Protein AF-A0A0P0NHP2-F1 (afdb_monomer_lite)

Structure (mmCIF, N/CA/C/O backbone):
data_AF-A0A0P0NHP2-F1
#
_entry.id   AF-A0A0P0NHP2-F1
#
loop_
_atom_site.group_PDB
_atom_site.id
_atom_site.type_symbol
_atom_site.label_atom_id
_atom_site.label_alt_id
_atom_site.label_comp_id
_atom_site.label_asym_id
_atom_site.label_entity_id
_atom_site.label_seq_id
_atom_site.pdbx_PDB_ins_code
_atom_site.Cartn_x
_atom_site.Cartn_y
_atom_site.Cartn_z
_atom_site.occupancy
_atom_site.B_iso_or_equiv
_atom_site.auth_seq_id
_atom_site.auth_comp_id
_atom_site.auth_asym_id
_atom_site.auth_atom_id
_atom_site.pdbx_PDB_model_num
ATOM 1 N N . MET A 1 1 ? 42.232 -16.921 -3.483 1.00 58.31 1 MET A N 1
ATOM 2 C CA . MET A 1 1 ? 42.509 -16.014 -4.620 1.00 58.31 1 MET A CA 1
ATOM 3 C C . MET A 1 1 ? 41.982 -16.527 -5.960 1.00 58.31 1 MET A C 1
ATOM 5 O O . MET A 1 1 ? 41.006 -15.965 -6.431 1.00 58.31 1 MET A O 1
ATOM 9 N N . GLU A 1 2 ? 42.542 -17.572 -6.589 1.00 61.47 2 GLU A N 1
ATOM 10 C CA . GLU A 1 2 ? 42.108 -17.975 -7.951 1.00 61.47 2 GLU A CA 1
ATOM 11 C C . GLU A 1 2 ? 40.656 -18.503 -8.010 1.00 61.47 2 GLU A C 1
ATOM 13 O O . GLU A 1 2 ? 39.921 -18.238 -8.960 1.00 61.47 2 GLU A O 1
ATOM 18 N N . THR A 1 3 ? 40.206 -19.193 -6.959 1.00 80.88 3 THR A N 1
ATOM 19 C CA . THR A 1 3 ? 38.836 -19.722 -6.830 1.00 80.88 3 THR A CA 1
ATOM 20 C C . THR A 1 3 ? 37.802 -18.623 -6.573 1.00 80.88 3 THR A C 1
ATOM 22 O O . THR A 1 3 ? 36.702 -18.666 -7.115 1.00 80.88 3 THR A O 1
ATOM 25 N N . GLU A 1 4 ? 38.166 -17.603 -5.794 1.00 84.81 4 GLU A N 1
ATOM 26 C CA . GLU A 1 4 ? 37.305 -16.448 -5.501 1.00 84.81 4 GLU A CA 1
ATOM 27 C C . GLU A 1 4 ? 37.152 -15.549 -6.727 1.00 84.81 4 GLU A C 1
ATOM 29 O O . GLU A 1 4 ? 36.051 -15.095 -7.019 1.00 84.81 4 GLU A O 1
ATOM 34 N N . ALA A 1 5 ? 38.229 -15.352 -7.496 1.00 89.25 5 ALA A N 1
ATOM 35 C CA . ALA A 1 5 ? 38.176 -14.619 -8.756 1.00 89.25 5 ALA A CA 1
ATOM 36 C C . ALA A 1 5 ? 37.273 -15.319 -9.789 1.00 89.25 5 ALA A C 1
ATOM 38 O O . ALA A 1 5 ? 36.470 -14.658 -10.448 1.00 89.25 5 ALA A O 1
ATOM 39 N N . LYS A 1 6 ? 37.343 -16.657 -9.892 1.00 93.06 6 LYS A N 1
ATOM 40 C CA . LYS A 1 6 ? 36.454 -17.457 -10.756 1.00 93.06 6 LYS A CA 1
ATOM 41 C C . LYS A 1 6 ? 34.994 -17.367 -10.311 1.00 93.06 6 LYS A C 1
ATOM 43 O O . LYS A 1 6 ? 34.118 -17.170 -11.151 1.00 93.06 6 LYS A O 1
ATOM 48 N N . LEU A 1 7 ? 34.735 -17.448 -9.004 1.00 90.88 7 LEU A N 1
ATOM 49 C CA . LEU A 1 7 ? 33.393 -17.269 -8.450 1.00 90.88 7 LEU A CA 1
ATOM 50 C C . LEU A 1 7 ? 32.849 -15.864 -8.743 1.00 90.88 7 LEU A C 1
ATOM 52 O O . LEU A 1 7 ? 31.719 -15.728 -9.200 1.00 90.88 7 LEU A O 1
ATOM 56 N N . PHE A 1 8 ? 33.656 -14.822 -8.544 1.00 90.56 8 PHE A N 1
ATOM 57 C CA . PHE A 1 8 ? 33.261 -13.441 -8.814 1.00 90.56 8 PHE A CA 1
ATOM 58 C C . PHE A 1 8 ? 32.911 -13.215 -10.293 1.00 90.56 8 PHE A C 1
ATOM 60 O O . PHE A 1 8 ? 31.864 -12.647 -10.600 1.00 90.56 8 PHE A O 1
ATOM 67 N N . LEU A 1 9 ? 33.732 -13.726 -11.215 1.00 94.69 9 LEU A N 1
ATOM 68 C CA . LEU A 1 9 ? 33.452 -13.690 -12.655 1.00 94.69 9 LEU A CA 1
ATOM 69 C C . LEU A 1 9 ? 32.156 -14.425 -13.014 1.00 94.69 9 LEU A C 1
ATOM 71 O O . LEU A 1 9 ? 31.357 -13.911 -13.795 1.00 94.69 9 LEU A O 1
ATOM 75 N N . HIS A 1 10 ? 31.919 -15.591 -12.415 1.00 93.12 10 HIS A N 1
ATOM 76 C CA . HIS A 1 10 ? 30.690 -16.347 -12.633 1.00 93.12 10 HIS A CA 1
ATOM 77 C C . HIS A 1 10 ? 29.448 -15.582 -12.146 1.00 93.12 10 HIS A C 1
ATOM 79 O O . HIS A 1 10 ? 28.448 -15.495 -12.857 1.00 93.12 10 HIS A O 1
ATOM 85 N N . LEU A 1 11 ? 29.527 -14.940 -10.976 1.00 94.44 11 LEU A N 1
ATOM 86 C CA . LEU A 1 11 ? 28.446 -14.101 -10.452 1.00 94.44 11 LEU A CA 1
ATOM 87 C C . LEU A 1 11 ? 28.183 -12.871 -11.333 1.00 94.44 11 LEU A C 1
ATOM 89 O O . LEU A 1 11 ? 27.025 -12.504 -11.534 1.00 94.44 11 LEU A O 1
ATOM 93 N N . LEU A 1 12 ? 29.223 -12.257 -11.909 1.00 94.38 12 LEU A N 1
ATOM 94 C CA . LEU A 1 12 ? 29.058 -11.167 -12.877 1.00 94.38 12 LEU A CA 1
ATOM 95 C C . LEU A 1 12 ? 28.348 -11.629 -14.156 1.00 94.38 12 LEU A C 1
ATOM 97 O O . LEU A 1 12 ? 27.501 -10.903 -14.674 1.00 94.38 12 LEU A O 1
ATOM 101 N N . GLN A 1 13 ? 28.646 -12.836 -14.640 1.00 94.94 13 GLN A N 1
ATOM 102 C CA . GLN A 1 13 ? 27.967 -13.420 -15.800 1.00 94.94 13 GLN A CA 1
ATOM 103 C C . GLN A 1 13 ? 26.488 -13.698 -15.511 1.00 94.94 13 GLN A C 1
ATOM 105 O O . GLN A 1 13 ? 25.633 -13.340 -16.321 1.00 94.94 13 GLN A O 1
ATOM 110 N N . ILE A 1 14 ? 26.178 -14.267 -14.340 1.00 96.12 14 ILE A N 1
ATOM 111 C CA . ILE A 1 14 ? 24.793 -14.474 -13.892 1.00 96.12 14 ILE A CA 1
ATOM 112 C C . ILE A 1 14 ? 24.063 -13.133 -13.816 1.00 96.12 14 ILE A C 1
ATOM 114 O O . ILE A 1 14 ? 22.987 -12.986 -14.391 1.00 96.12 14 ILE A O 1
ATOM 118 N N . LYS A 1 15 ? 24.669 -12.127 -13.171 1.00 93.06 15 LYS A N 1
ATOM 119 C CA . LYS A 1 15 ? 24.093 -10.782 -13.066 1.00 93.06 15 LYS A CA 1
ATOM 120 C C . LYS A 1 15 ? 23.798 -10.185 -14.444 1.00 93.06 15 LYS A C 1
ATOM 122 O O . LYS A 1 15 ? 22.713 -9.650 -14.648 1.00 93.06 15 LYS A O 1
ATOM 127 N N . ALA A 1 16 ? 24.732 -10.288 -15.387 1.00 92.00 16 ALA A N 1
ATOM 128 C CA . ALA A 1 16 ? 24.544 -9.781 -16.744 1.00 92.00 16 ALA A CA 1
ATOM 129 C C . ALA A 1 16 ? 23.403 -10.500 -17.485 1.00 92.00 16 ALA A C 1
ATOM 131 O O . ALA A 1 16 ? 22.630 -9.853 -18.186 1.00 92.00 16 ALA A O 1
ATOM 132 N N . SER A 1 17 ? 23.264 -11.817 -17.304 1.00 93.00 17 SER A N 1
ATOM 133 C CA . SER A 1 17 ? 22.152 -12.583 -17.878 1.00 93.00 17 SER A CA 1
ATOM 134 C C . SER A 1 17 ? 20.802 -12.161 -17.298 1.00 93.00 17 SER A C 1
ATOM 136 O O . SER A 1 17 ? 19.869 -11.909 -18.054 1.00 93.00 17 SER A O 1
ATOM 138 N N . LEU A 1 18 ? 20.715 -12.020 -15.972 1.00 92.44 18 LEU A N 1
ATOM 139 C CA . LEU A 1 18 ? 19.492 -11.599 -15.284 1.00 92.44 18 LEU A CA 1
ATOM 140 C C . LEU A 1 18 ? 19.054 -10.193 -15.697 1.00 92.44 18 LEU A C 1
ATOM 142 O O . LEU A 1 18 ? 17.876 -9.975 -15.947 1.00 92.44 18 LEU A O 1
ATOM 146 N N . LEU A 1 19 ? 19.993 -9.252 -15.839 1.00 91.38 19 LEU A N 1
ATOM 147 C CA . LEU A 1 19 ? 19.682 -7.910 -16.346 1.00 91.38 19 LEU A CA 1
ATOM 148 C C . LEU A 1 19 ? 19.070 -7.966 -17.749 1.00 91.38 19 LEU A C 1
ATOM 150 O O . LEU A 1 19 ? 18.081 -7.297 -18.019 1.00 91.38 19 LEU A O 1
ATOM 154 N N . LYS A 1 20 ? 19.599 -8.834 -18.612 1.00 92.69 20 LYS A N 1
ATOM 155 C CA . LYS A 1 20 ? 19.072 -9.037 -19.964 1.00 92.69 20 LYS A CA 1
ATOM 156 C C . LYS A 1 20 ? 17.668 -9.643 -19.975 1.00 92.69 20 LYS A C 1
ATOM 158 O O . LYS A 1 20 ? 16.895 -9.385 -20.893 1.00 92.69 20 LYS A O 1
ATOM 163 N N . GLU A 1 21 ? 17.349 -10.497 -19.006 1.00 91.38 21 GLU A N 1
ATOM 164 C CA . GLU A 1 21 ? 16.000 -11.049 -18.847 1.00 91.38 21 GLU A CA 1
ATOM 165 C C . GLU A 1 21 ? 15.020 -10.012 -18.299 1.00 91.38 21 GLU A C 1
ATOM 167 O O . GLU A 1 21 ? 13.895 -9.947 -18.789 1.00 91.38 21 GLU A O 1
ATOM 172 N N . ILE A 1 22 ? 15.461 -9.162 -17.366 1.00 88.56 22 ILE A N 1
ATOM 173 C CA . ILE A 1 22 ? 14.675 -8.028 -16.859 1.00 88.56 22 ILE A CA 1
ATOM 174 C C . ILE A 1 22 ? 14.331 -7.069 -18.002 1.00 88.56 22 ILE A C 1
ATOM 176 O O . ILE A 1 22 ? 13.161 -6.785 -18.211 1.00 88.56 22 ILE A O 1
ATOM 180 N N . GLU A 1 23 ? 15.309 -6.667 -18.818 1.00 90.25 23 GLU A N 1
ATOM 181 C CA . GLU A 1 23 ? 15.065 -5.777 -19.966 1.00 90.25 23 GLU A CA 1
ATOM 182 C C . GLU A 1 23 ? 14.039 -6.359 -20.955 1.00 90.25 23 GLU A C 1
ATOM 184 O O . GLU A 1 23 ? 13.182 -5.647 -21.478 1.00 90.25 23 GLU A O 1
ATOM 189 N N . LYS A 1 24 ? 14.096 -7.673 -21.214 1.00 92.88 24 LYS A N 1
ATOM 190 C CA . LYS A 1 24 ? 13.108 -8.353 -22.068 1.00 92.88 24 LYS A CA 1
ATOM 191 C C . LYS A 1 24 ? 11.720 -8.369 -21.440 1.00 92.88 24 LYS A C 1
ATOM 193 O O . LYS A 1 24 ? 10.732 -8.255 -22.165 1.00 92.88 24 LYS A O 1
ATOM 198 N N . LEU A 1 25 ? 11.648 -8.563 -20.127 1.00 84.44 25 LEU A N 1
ATOM 199 C CA . LEU A 1 25 ? 10.397 -8.548 -19.385 1.00 84.44 25 LEU A CA 1
ATOM 200 C C . LEU A 1 25 ? 9.771 -7.152 -19.406 1.00 84.44 25 LEU A C 1
ATOM 202 O O . LEU A 1 25 ? 8.591 -7.044 -19.723 1.00 84.44 25 LEU A O 1
ATOM 206 N N . ASP A 1 26 ? 10.554 -6.105 -19.151 1.00 85.44 26 ASP A N 1
ATOM 207 C CA . ASP A 1 26 ? 10.089 -4.715 -19.184 1.00 85.44 26 ASP A CA 1
ATOM 208 C C . ASP A 1 26 ? 9.519 -4.363 -20.561 1.00 85.44 26 ASP A C 1
ATOM 210 O O . ASP A 1 26 ? 8.392 -3.879 -20.666 1.00 85.44 26 ASP A O 1
ATOM 214 N N . LEU A 1 27 ? 10.227 -4.727 -21.634 1.00 90.25 27 LEU A N 1
ATOM 215 C CA . LEU A 1 27 ? 9.734 -4.533 -22.996 1.00 90.25 27 LEU A CA 1
ATOM 216 C C . LEU A 1 27 ? 8.426 -5.301 -23.254 1.00 90.25 27 LEU A C 1
ATOM 218 O O . LEU A 1 27 ? 7.506 -4.782 -23.883 1.00 90.25 27 LEU A O 1
ATOM 222 N N . ALA A 1 28 ? 8.319 -6.544 -22.777 1.00 88.06 28 ALA A N 1
ATOM 223 C CA . ALA A 1 28 ? 7.097 -7.332 -22.919 1.00 88.06 28 ALA A CA 1
ATOM 224 C C . ALA A 1 28 ? 5.922 -6.715 -22.142 1.00 88.06 28 ALA A C 1
ATOM 226 O O . ALA A 1 28 ? 4.796 -6.728 -22.638 1.00 88.06 28 ALA A O 1
ATOM 227 N N . ILE A 1 29 ? 6.183 -6.146 -20.962 1.00 81.12 29 ILE A N 1
ATOM 228 C CA . ILE A 1 29 ? 5.195 -5.421 -20.156 1.00 81.12 29 ILE A CA 1
ATOM 229 C C . ILE A 1 29 ? 4.732 -4.163 -20.888 1.00 81.12 29 ILE A C 1
ATOM 231 O O . ILE A 1 29 ? 3.529 -3.947 -20.990 1.00 81.12 29 ILE A O 1
ATOM 235 N N . GLU A 1 30 ? 5.647 -3.365 -21.439 1.00 83.94 30 GLU A N 1
ATOM 236 C CA . GLU A 1 30 ? 5.299 -2.171 -22.220 1.00 83.94 30 GLU A CA 1
ATOM 237 C C . GLU A 1 30 ? 4.446 -2.517 -23.446 1.00 83.94 30 GLU A C 1
ATOM 239 O O . GLU A 1 30 ? 3.440 -1.859 -23.714 1.00 83.94 30 GLU A O 1
ATOM 244 N N . LEU A 1 31 ? 4.801 -3.584 -24.168 1.00 86.19 31 LEU A N 1
ATOM 245 C CA . LEU A 1 31 ? 4.048 -4.049 -25.336 1.00 86.19 31 LEU A CA 1
ATOM 246 C C . LEU A 1 31 ? 2.667 -4.606 -24.970 1.00 86.19 31 LEU A C 1
ATOM 248 O O . LEU A 1 31 ? 1.716 -4.442 -25.735 1.00 86.19 31 LEU A O 1
ATOM 252 N N . ALA A 1 32 ? 2.557 -5.269 -23.819 1.00 83.69 32 ALA A N 1
ATOM 253 C CA . ALA A 1 32 ? 1.3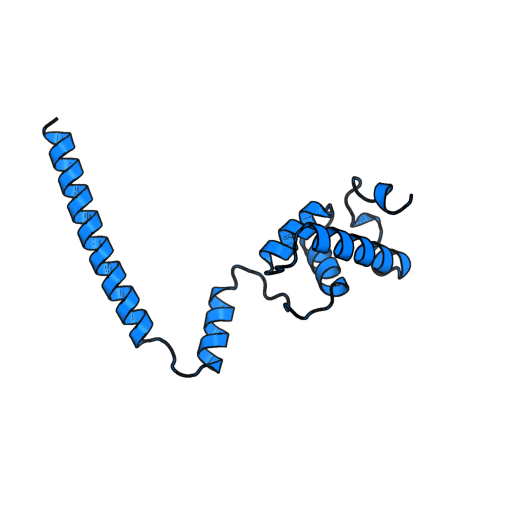03 -5.807 -23.303 1.00 83.69 32 ALA A CA 1
ATOM 254 C C . ALA A 1 32 ? 0.467 -4.763 -22.543 1.00 83.69 32 ALA A C 1
ATOM 256 O O . ALA A 1 32 ? -0.680 -5.048 -22.185 1.00 83.69 32 ALA A O 1
ATOM 257 N N . MET A 1 33 ? 1.017 -3.570 -22.289 1.00 81.19 33 MET A N 1
ATOM 258 C CA . MET A 1 33 ? 0.358 -2.532 -21.508 1.00 81.19 33 MET A CA 1
ATOM 259 C C . MET A 1 33 ? -0.936 -2.090 -22.206 1.00 81.19 33 MET A C 1
ATOM 261 O O . MET A 1 33 ? -0.909 -1.665 -23.368 1.00 81.19 33 MET A O 1
ATOM 265 N N . PRO A 1 34 ? -2.093 -2.165 -21.528 1.00 82.62 34 PRO A N 1
ATOM 266 C CA . PRO A 1 34 ? -3.345 -1.750 -22.137 1.00 82.62 34 PRO A CA 1
ATOM 267 C C . PRO A 1 34 ? -3.336 -0.256 -22.456 1.00 82.62 34 PRO A C 1
ATOM 269 O O . PRO A 1 34 ? -3.044 0.573 -21.600 1.00 82.62 34 PRO A O 1
ATOM 272 N N . LYS A 1 35 ? -3.715 0.090 -23.689 1.00 78.88 35 LYS A N 1
ATOM 273 C CA . LYS A 1 35 ? -3.853 1.490 -24.133 1.00 78.88 35 LYS A CA 1
ATOM 274 C C . LYS A 1 35 ? -5.121 2.165 -23.602 1.00 78.88 35 LYS A C 1
ATOM 276 O O . LYS A 1 35 ? -5.243 3.384 -23.662 1.00 78.88 35 LYS A O 1
ATOM 281 N N . ASP A 1 36 ? -6.071 1.367 -23.121 1.00 81.31 36 ASP A N 1
ATOM 282 C CA . ASP A 1 36 ? -7.279 1.849 -22.464 1.00 81.31 36 ASP A CA 1
ATOM 283 C C . ASP A 1 36 ? -6.927 2.334 -21.053 1.00 81.31 36 ASP A C 1
ATOM 285 O O . ASP A 1 36 ? -6.562 1.547 -20.178 1.00 81.31 36 ASP A O 1
ATOM 289 N N . ILE A 1 37 ? -7.051 3.644 -20.843 1.00 65.44 37 ILE A N 1
ATOM 290 C CA . ILE A 1 37 ? -6.707 4.323 -19.591 1.00 65.44 37 ILE A CA 1
ATOM 291 C C . ILE A 1 37 ? -7.580 3.831 -18.425 1.00 65.44 37 ILE A C 1
ATOM 293 O O . ILE A 1 37 ? -7.104 3.746 -17.296 1.00 65.44 37 ILE A O 1
ATOM 297 N N . THR A 1 38 ? -8.841 3.463 -18.662 1.00 61.72 38 THR A N 1
ATOM 298 C CA . THR A 1 38 ? -9.736 2.939 -17.621 1.00 61.72 38 THR A CA 1
ATOM 299 C C . THR A 1 38 ? -9.317 1.535 -17.190 1.00 61.72 38 THR A C 1
ATOM 301 O O . THR A 1 38 ? -9.289 1.243 -15.992 1.00 61.72 38 THR A O 1
ATOM 304 N N . LEU A 1 39 ? -8.935 0.677 -18.139 1.00 65.88 39 LEU A N 1
ATOM 305 C CA . LEU A 1 39 ? -8.397 -0.653 -17.842 1.00 65.88 39 LEU A CA 1
ATOM 306 C C . LEU A 1 39 ? -7.017 -0.572 -17.176 1.00 65.88 39 LEU A C 1
ATOM 308 O O . LEU A 1 39 ? -6.765 -1.297 -16.215 1.00 65.88 39 LEU A O 1
ATOM 312 N N . LEU A 1 40 ? -6.155 0.336 -17.637 1.00 64.06 40 LEU A N 1
ATOM 313 C CA . LEU A 1 40 ? -4.846 0.589 -17.042 1.00 64.06 40 LEU A CA 1
ATOM 314 C C . LEU A 1 40 ? -4.988 1.053 -15.589 1.00 64.06 40 LEU A C 1
ATOM 316 O O . LEU A 1 40 ? -4.378 0.463 -14.705 1.00 64.06 40 LEU A O 1
ATOM 320 N N . ASN A 1 41 ? -5.866 2.023 -15.321 1.00 55.84 41 ASN A N 1
ATOM 321 C CA . ASN A 1 41 ? -6.154 2.488 -13.962 1.00 55.84 41 ASN A CA 1
ATOM 322 C C . ASN A 1 41 ? -6.697 1.359 -13.079 1.00 55.84 41 ASN A C 1
ATOM 324 O O . ASN A 1 41 ? -6.275 1.216 -11.938 1.00 55.84 41 ASN A O 1
ATOM 328 N N . LYS A 1 42 ? -7.581 0.504 -13.607 1.00 61.81 42 LYS A N 1
ATOM 329 C CA . LYS A 1 42 ? -8.087 -0.666 -12.875 1.00 61.81 42 LYS A CA 1
ATOM 330 C C . LYS A 1 42 ? -6.976 -1.669 -12.537 1.00 61.81 42 LYS A C 1
ATOM 332 O O . LYS A 1 42 ? -6.972 -2.221 -11.442 1.00 61.81 42 LYS A O 1
ATOM 337 N N . LEU A 1 43 ? -6.040 -1.915 -13.453 1.00 61.09 43 LEU A N 1
ATOM 338 C CA . LEU A 1 43 ? -4.922 -2.842 -13.246 1.00 61.09 43 LEU A CA 1
ATOM 339 C C . LEU A 1 43 ? -3.844 -2.271 -12.321 1.00 61.09 43 LEU A C 1
ATOM 341 O O . LEU A 1 43 ? -3.324 -3.008 -11.491 1.00 61.09 43 LEU A O 1
ATOM 345 N N . VAL A 1 44 ? -3.543 -0.975 -12.423 1.00 56.62 44 VAL A N 1
ATOM 346 C CA . VAL A 1 44 ? -2.645 -0.269 -11.498 1.00 56.62 44 VAL A CA 1
ATOM 347 C C . VAL A 1 44 ? -3.227 -0.297 -10.090 1.00 56.62 44 VAL A C 1
ATOM 349 O O . VAL A 1 44 ? -2.520 -0.710 -9.177 1.00 56.62 44 VAL A O 1
ATOM 352 N N . ASN A 1 45 ? -4.524 0.000 -9.940 1.00 50.16 45 ASN A N 1
ATOM 353 C CA . ASN A 1 45 ? -5.233 -0.115 -8.664 1.00 50.16 45 ASN A CA 1
ATOM 354 C C . ASN A 1 45 ? -5.172 -1.551 -8.111 1.00 50.16 45 ASN A C 1
ATOM 356 O O . ASN A 1 45 ? -4.908 -1.746 -6.928 1.00 50.16 45 ASN A O 1
ATOM 360 N N . ASN A 1 46 ? -5.303 -2.564 -8.979 1.00 46.31 46 ASN A N 1
ATOM 361 C CA . ASN A 1 46 ? -5.173 -3.969 -8.591 1.00 46.31 46 ASN A CA 1
ATOM 362 C C . ASN A 1 46 ? -3.733 -4.389 -8.224 1.00 46.31 46 ASN A C 1
ATOM 364 O O . ASN A 1 46 ? -3.558 -5.265 -7.384 1.00 46.31 46 ASN A O 1
ATOM 368 N N . MET A 1 47 ? -2.693 -3.801 -8.824 1.00 45.12 47 MET A N 1
ATOM 369 C CA . MET A 1 47 ? -1.294 -4.042 -8.427 1.00 45.12 47 MET A CA 1
ATOM 370 C C . MET A 1 47 ? -0.938 -3.329 -7.122 1.00 45.12 47 MET A C 1
ATOM 372 O O . MET A 1 47 ? -0.124 -3.831 -6.348 1.00 45.12 47 MET A O 1
ATOM 376 N N . THR A 1 48 ? -1.578 -2.194 -6.835 1.00 43.28 48 THR A N 1
ATOM 377 C CA . THR A 1 48 ? -1.489 -1.541 -5.530 1.00 43.28 48 THR A CA 1
ATOM 378 C C . THR A 1 48 ? -2.263 -2.263 -4.434 1.00 43.28 48 THR A C 1
ATOM 380 O O . THR A 1 48 ? -2.093 -1.861 -3.300 1.00 43.28 48 THR A O 1
ATOM 383 N N . LEU A 1 49 ? -2.994 -3.364 -4.679 1.00 42.78 49 LEU A N 1
ATOM 384 C CA . LEU A 1 49 ? -3.734 -4.136 -3.652 1.00 42.78 49 LEU A CA 1
ATOM 385 C C . LEU A 1 49 ? -2.871 -4.812 -2.556 1.00 42.78 49 LEU A C 1
ATOM 387 O O . LEU A 1 49 ? -3.393 -5.561 -1.732 1.00 42.78 49 LEU A O 1
ATOM 391 N N . GLY A 1 50 ? -1.565 -4.536 -2.479 1.00 43.84 50 GLY A N 1
ATOM 392 C CA . GLY A 1 50 ? -0.816 -4.653 -1.215 1.00 43.84 50 GLY A CA 1
ATOM 393 C C . GLY A 1 50 ? -1.116 -3.518 -0.213 1.00 43.84 50 GLY A C 1
ATOM 394 O O . GLY A 1 50 ? -0.762 -3.607 0.960 1.00 43.84 50 GLY A O 1
ATOM 395 N N . VAL A 1 51 ? -1.781 -2.465 -0.680 1.00 46.97 51 VAL A N 1
ATOM 396 C CA . VAL A 1 51 ? -2.332 -1.305 0.020 1.00 46.97 51 VAL A CA 1
ATOM 397 C C . VAL A 1 51 ? -3.847 -1.491 -0.035 1.00 46.97 51 VAL A C 1
ATOM 399 O O . VAL A 1 51 ? -4.408 -1.591 -1.123 1.00 46.97 51 VAL A O 1
ATOM 402 N N . TYR A 1 52 ? -4.519 -1.646 1.110 1.00 48.56 52 TYR A N 1
ATOM 403 C CA . TYR A 1 52 ? -5.965 -1.894 1.089 1.00 48.56 52 TYR A CA 1
ATOM 404 C C . TYR A 1 52 ? -6.666 -0.715 0.400 1.00 48.56 52 TYR A C 1
ATOM 406 O O . TYR A 1 52 ? -6.402 0.428 0.772 1.00 48.56 52 TYR A O 1
ATOM 414 N N . ASP A 1 53 ? -7.555 -1.016 -0.557 1.00 45.50 53 ASP A N 1
ATOM 415 C CA . ASP A 1 53 ? -8.429 -0.084 -1.291 1.00 45.50 53 ASP A CA 1
ATOM 416 C C . ASP A 1 53 ? -9.406 0.616 -0.335 1.00 45.50 53 ASP A C 1
ATOM 418 O O . ASP A 1 53 ? -10.617 0.385 -0.309 1.00 45.50 53 ASP A O 1
ATOM 422 N N . TYR A 1 54 ? -8.863 1.477 0.509 1.00 50.09 54 TYR A N 1
ATOM 423 C CA . TYR A 1 54 ? -9.633 2.411 1.285 1.00 50.09 54 TYR A CA 1
ATOM 424 C C . TYR A 1 54 ? -9.742 3.699 0.459 1.00 50.09 54 TYR A C 1
ATOM 426 O O . TYR A 1 54 ? -8.714 4.231 0.035 1.00 50.09 54 TYR A O 1
ATOM 434 N N . PRO A 1 55 ? -10.950 4.226 0.186 1.00 52.94 55 PRO A N 1
ATOM 435 C CA . PRO A 1 55 ? -11.087 5.349 -0.729 1.00 52.94 55 PRO A CA 1
ATOM 436 C C . PRO A 1 55 ? -10.274 6.545 -0.222 1.00 52.94 55 PRO A C 1
ATOM 438 O O . PRO A 1 55 ? -10.512 7.042 0.882 1.00 52.94 55 PRO A O 1
ATOM 441 N N . ILE A 1 56 ? -9.355 7.058 -1.047 1.00 53.00 56 ILE A N 1
ATOM 442 C CA . ILE A 1 56 ? -8.577 8.274 -0.740 1.00 53.00 56 ILE A CA 1
ATOM 443 C C . ILE A 1 56 ? -9.523 9.427 -0.350 1.00 53.00 56 ILE A C 1
ATOM 445 O O . ILE A 1 56 ? -9.226 10.205 0.556 1.00 53.00 56 ILE A O 1
ATOM 449 N N . ASN A 1 57 ? -10.717 9.459 -0.951 1.00 54.38 57 ASN A N 1
ATOM 450 C CA . ASN A 1 57 ? -11.751 10.470 -0.727 1.00 54.38 57 ASN A CA 1
ATOM 451 C C . ASN A 1 57 ? -12.752 10.143 0.392 1.00 54.38 57 ASN A C 1
ATOM 453 O O . ASN A 1 57 ? -13.650 10.946 0.638 1.00 54.38 57 ASN A O 1
ATOM 457 N N . ALA A 1 58 ? -12.664 8.977 1.035 1.00 59.94 58 ALA A N 1
ATOM 458 C CA . ALA A 1 58 ? -13.598 8.654 2.108 1.00 59.94 58 ALA A CA 1
ATOM 459 C C . ALA A 1 58 ? -13.366 9.562 3.321 1.00 59.94 58 ALA A C 1
ATOM 461 O O . ALA A 1 58 ? -12.292 10.137 3.514 1.00 59.94 58 ALA A O 1
ATOM 462 N N . ILE A 1 59 ? -14.403 9.743 4.130 1.00 79.75 59 ILE A N 1
ATOM 463 C CA . ILE A 1 59 ? -14.377 10.733 5.207 1.00 79.75 59 ILE A CA 1
ATOM 464 C C . ILE A 1 59 ? -13.448 10.226 6.321 1.00 79.75 59 ILE A C 1
ATOM 466 O O . ILE A 1 59 ? -13.392 9.027 6.593 1.00 79.75 59 ILE A O 1
ATOM 470 N N . MET A 1 60 ? -12.719 11.127 6.996 1.00 84.56 60 MET A N 1
ATOM 471 C CA . MET A 1 60 ? -11.774 10.774 8.073 1.00 84.56 60 MET A CA 1
ATOM 472 C C . MET A 1 60 ? -12.392 9.846 9.138 1.00 84.56 60 MET A C 1
ATOM 474 O O . MET A 1 60 ? -11.736 8.924 9.618 1.00 84.56 60 MET A O 1
ATOM 478 N N . SER A 1 61 ? -13.676 10.040 9.460 1.00 81.38 61 SER A N 1
ATOM 479 C CA . SER A 1 61 ? -14.450 9.183 10.369 1.00 81.38 61 SER A CA 1
ATOM 480 C C . SER A 1 61 ? -14.523 7.733 9.922 1.00 81.38 61 SER A C 1
ATOM 482 O O . SER A 1 61 ? -14.283 6.838 10.725 1.00 81.38 61 SER A O 1
ATOM 484 N N . GLU A 1 62 ? -14.796 7.498 8.644 1.00 80.88 62 GLU A N 1
ATOM 485 C CA . GLU A 1 62 ? -14.842 6.155 8.078 1.00 80.88 62 GLU A CA 1
ATOM 486 C C . GLU A 1 62 ? -13.439 5.527 8.097 1.00 80.88 62 GLU A C 1
ATOM 488 O O . GLU A 1 62 ? -13.310 4.353 8.449 1.00 80.88 62 GLU A O 1
ATOM 493 N N . LYS A 1 63 ? -12.380 6.322 7.843 1.00 83.38 63 LYS A N 1
ATOM 494 C CA . LYS A 1 63 ? -10.988 5.826 7.816 1.00 83.38 63 LYS A CA 1
ATOM 495 C C . LYS A 1 63 ? -10.583 5.314 9.192 1.00 83.38 63 LYS A C 1
ATOM 497 O O . LYS A 1 63 ? -10.049 4.217 9.340 1.00 83.38 63 LYS A O 1
ATOM 502 N N . VAL A 1 64 ? -10.878 6.110 10.218 1.00 84.69 64 VAL A N 1
ATOM 503 C CA . VAL A 1 64 ? -10.592 5.787 11.618 1.00 84.69 64 VAL A CA 1
ATOM 504 C C . VAL A 1 64 ? -11.421 4.589 12.086 1.00 84.69 64 VAL A C 1
ATOM 506 O O . VAL A 1 64 ? -10.870 3.679 12.708 1.00 84.69 64 VAL A O 1
ATOM 509 N N . SER A 1 65 ? -12.717 4.535 11.761 1.00 81.00 65 SER A N 1
ATOM 510 C CA . SER A 1 65 ? -13.573 3.389 12.093 1.00 81.00 65 SER A CA 1
ATOM 511 C C . SER A 1 65 ? -13.102 2.098 11.422 1.00 81.00 65 SER A C 1
ATOM 513 O O . SER A 1 65 ? -13.072 1.053 12.072 1.00 81.00 65 SER A O 1
ATO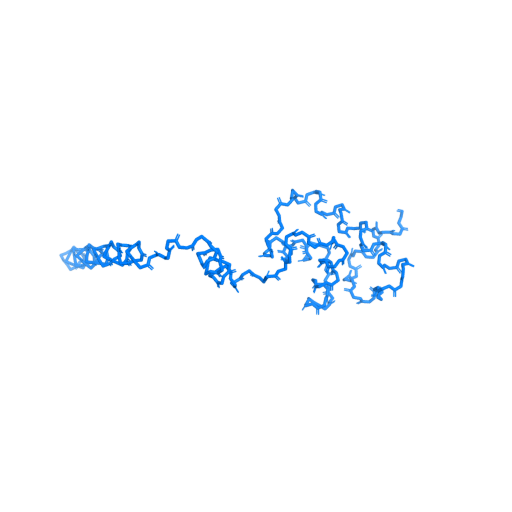M 515 N N . PHE A 1 66 ? -12.688 2.166 10.156 1.00 82.50 66 PHE A N 1
ATOM 516 C CA . PHE A 1 66 ? -12.150 1.032 9.410 1.00 82.50 66 PHE A CA 1
ATOM 517 C C . PHE A 1 66 ? -10.828 0.528 10.004 1.00 82.50 66 PHE A C 1
ATOM 519 O O . PHE A 1 66 ? -10.678 -0.673 10.244 1.00 82.50 66 PHE A O 1
ATOM 526 N N . ALA A 1 67 ? -9.902 1.445 10.311 1.00 84.06 67 ALA A N 1
ATOM 527 C CA . ALA A 1 67 ? -8.623 1.125 10.940 1.00 84.06 67 ALA A CA 1
ATOM 528 C C . ALA A 1 67 ? -8.810 0.451 12.306 1.00 84.06 67 ALA A C 1
ATOM 530 O O . ALA A 1 67 ? -8.196 -0.576 12.584 1.00 84.06 67 ALA A O 1
ATOM 531 N N . LEU A 1 68 ? -9.705 0.975 13.146 1.00 80.88 68 LEU A N 1
ATOM 532 C CA . LEU A 1 68 ? -10.042 0.365 14.435 1.00 80.88 68 LEU A CA 1
ATOM 533 C C . LEU A 1 68 ? -10.757 -0.985 14.281 1.00 80.88 68 LEU A C 1
ATOM 535 O O . LEU A 1 68 ? -10.566 -1.875 15.105 1.00 80.88 68 LEU A O 1
ATOM 539 N N . GLY A 1 69 ? -11.557 -1.162 13.227 1.00 77.94 69 GLY A N 1
ATOM 540 C CA . GLY A 1 69 ? -12.175 -2.446 12.893 1.00 77.94 69 GLY A CA 1
ATOM 541 C C . GLY A 1 69 ? -11.151 -3.548 12.604 1.00 77.94 69 GLY A C 1
ATOM 542 O O . GLY A 1 69 ? -11.352 -4.679 13.037 1.00 77.94 69 GLY A O 1
ATOM 543 N N . HIS A 1 70 ? -10.044 -3.206 11.938 1.00 79.62 70 HIS A N 1
ATOM 544 C CA . HIS A 1 70 ? -8.975 -4.149 11.588 1.00 79.62 70 HIS A CA 1
ATOM 545 C C . HIS A 1 70 ? -7.932 -4.337 12.693 1.00 79.62 70 HIS A C 1
ATOM 547 O O . HIS A 1 70 ? -7.470 -5.452 12.921 1.00 79.62 70 HIS A O 1
ATOM 553 N N . LEU A 1 71 ? -7.549 -3.263 13.387 1.00 76.12 71 LEU A N 1
ATOM 554 C CA . LEU A 1 71 ? -6.518 -3.308 14.429 1.00 76.12 71 LEU A CA 1
ATOM 555 C C . LEU A 1 71 ? -7.063 -3.759 15.794 1.00 76.12 71 LEU A C 1
ATOM 557 O O . LEU A 1 71 ? -6.289 -4.107 16.685 1.00 76.12 71 LEU A O 1
ATOM 561 N N . GLY A 1 72 ? -8.384 -3.734 15.986 1.00 72.62 72 GLY A N 1
ATOM 562 C CA . GLY A 1 72 ? -9.029 -4.051 17.257 1.00 72.62 72 GLY A CA 1
ATOM 563 C C . GLY A 1 72 ? -8.835 -2.936 18.286 1.00 72.62 72 GLY A C 1
ATOM 564 O O . GLY A 1 72 ? -9.624 -1.994 18.326 1.00 72.62 72 GLY A O 1
ATOM 565 N N . SER A 1 73 ? -7.803 -3.054 19.130 1.00 74.62 73 SER A N 1
ATOM 566 C CA . SER A 1 73 ? -7.417 -2.024 20.105 1.00 74.62 73 SER A CA 1
ATOM 567 C C . SER A 1 73 ? -6.081 -1.407 19.706 1.00 74.62 73 SER A C 1
ATOM 569 O O . SER A 1 73 ? -5.050 -2.079 19.712 1.00 74.62 73 SER A O 1
ATOM 571 N N . ALA A 1 74 ? -6.095 -0.127 19.334 1.00 75.00 74 ALA A N 1
ATOM 572 C CA . ALA A 1 74 ? -4.929 0.544 18.767 1.00 75.00 74 ALA A CA 1
ATOM 573 C C . ALA A 1 74 ? -4.701 1.932 19.374 1.00 75.00 74 ALA A C 1
ATOM 575 O O . ALA A 1 74 ? -5.641 2.628 19.760 1.00 75.00 74 ALA A O 1
ATOM 576 N N . THR A 1 75 ? -3.434 2.343 19.442 1.00 83.94 75 THR A N 1
ATOM 577 C CA . THR A 1 75 ? -3.055 3.732 19.727 1.00 83.94 75 THR A CA 1
ATOM 578 C C . THR A 1 75 ? -3.224 4.588 18.471 1.00 83.94 75 THR A C 1
ATOM 580 O O . THR A 1 75 ? -3.258 4.080 17.350 1.00 83.94 75 THR A O 1
ATOM 583 N N . VAL A 1 76 ? -3.271 5.910 18.633 1.00 84.94 76 VAL A N 1
ATOM 584 C CA . VAL A 1 76 ? -3.353 6.848 17.496 1.00 84.94 76 VAL A CA 1
ATOM 585 C C . VAL A 1 76 ? -2.152 6.692 16.573 1.00 84.94 76 VAL A C 1
ATOM 587 O O . VAL A 1 76 ? -2.314 6.732 15.362 1.00 84.94 76 VAL A O 1
ATOM 590 N N . ASP A 1 77 ? -0.960 6.440 17.114 1.00 83.69 77 ASP A N 1
ATOM 591 C CA . ASP A 1 77 ? 0.231 6.245 16.288 1.00 83.69 77 ASP A CA 1
ATOM 592 C C . ASP A 1 77 ? 0.152 4.944 15.463 1.00 83.69 77 ASP A C 1
ATOM 594 O O . ASP A 1 77 ? 0.628 4.913 14.328 1.00 83.69 77 ASP A O 1
ATOM 598 N N . ASN A 1 78 ? -0.509 3.897 15.974 1.00 81.81 78 ASN A N 1
ATOM 599 C CA . ASN A 1 78 ? -0.797 2.686 15.198 1.00 81.81 78 ASN A CA 1
ATOM 600 C C . ASN A 1 78 ? -1.819 2.957 14.087 1.00 81.81 78 ASN A C 1
ATOM 602 O O . ASN A 1 78 ? -1.622 2.508 12.961 1.00 81.81 78 ASN A O 1
ATOM 606 N N . ILE A 1 79 ? -2.866 3.737 14.376 1.00 84.81 79 ILE A N 1
ATOM 607 C CA . ILE A 1 79 ? -3.861 4.157 13.378 1.00 84.81 79 ILE A CA 1
ATOM 608 C C . ILE A 1 79 ? -3.193 5.007 12.290 1.00 84.81 79 ILE A C 1
ATOM 610 O O . ILE A 1 79 ? -3.416 4.762 11.113 1.00 84.81 79 ILE A O 1
ATOM 614 N N . ILE A 1 80 ? -2.321 5.952 12.660 1.00 85.25 80 ILE A N 1
ATOM 615 C CA . ILE A 1 80 ? -1.547 6.779 11.722 1.00 85.25 80 ILE A CA 1
ATOM 616 C C . ILE A 1 80 ? -0.724 5.896 10.782 1.00 85.25 80 ILE A C 1
ATOM 618 O O . ILE A 1 80 ? -0.810 6.048 9.567 1.00 85.25 80 ILE A O 1
ATOM 622 N N . LYS A 1 81 ? 0.060 4.959 11.332 1.00 83.25 81 LYS A N 1
ATOM 623 C CA . LYS A 1 81 ? 0.875 4.038 10.526 1.00 83.25 81 LYS A CA 1
ATOM 624 C C . LYS A 1 81 ? 0.011 3.209 9.584 1.00 83.25 81 LYS A C 1
ATOM 626 O O . LYS A 1 81 ? 0.367 3.054 8.422 1.00 83.25 81 LYS A O 1
ATOM 631 N N . TYR A 1 82 ? -1.121 2.716 10.076 1.00 81.75 82 TYR A N 1
ATOM 632 C CA . TYR A 1 82 ? -2.054 1.937 9.278 1.00 81.75 82 TYR A CA 1
ATOM 633 C C . TYR A 1 82 ? -2.644 2.769 8.135 1.00 81.75 82 TYR A C 1
ATOM 635 O O . TYR A 1 82 ? -2.568 2.347 6.991 1.00 81.75 82 TYR A O 1
ATOM 643 N N . LEU A 1 83 ? -3.125 3.987 8.396 1.00 81.56 83 LEU A N 1
ATOM 644 C CA . LEU A 1 83 ? -3.672 4.863 7.356 1.00 81.56 83 LEU A CA 1
ATOM 645 C C . LEU A 1 83 ? -2.624 5.298 6.321 1.00 81.56 83 LEU A C 1
ATOM 647 O O . LEU A 1 83 ? -2.950 5.389 5.144 1.00 81.56 83 LEU A O 1
ATOM 651 N N . ILE A 1 84 ? -1.365 5.500 6.721 1.00 79.38 84 ILE A N 1
ATOM 652 C CA . ILE A 1 84 ? -0.264 5.757 5.776 1.00 79.38 84 ILE A CA 1
ATOM 653 C C . ILE A 1 84 ? -0.036 4.544 4.865 1.00 79.38 84 ILE A C 1
ATOM 655 O O . ILE A 1 84 ? 0.140 4.713 3.661 1.00 79.38 84 ILE A O 1
ATOM 659 N N . ILE A 1 85 ? -0.079 3.322 5.415 1.00 76.75 85 ILE A N 1
ATOM 660 C CA . ILE A 1 85 ? -0.029 2.088 4.612 1.00 76.75 85 ILE A CA 1
ATOM 661 C C . ILE A 1 85 ? -1.214 2.032 3.645 1.00 76.75 85 ILE A C 1
ATOM 663 O O . ILE A 1 85 ? -1.027 1.562 2.533 1.00 76.75 85 ILE A O 1
ATOM 667 N N . LEU A 1 86 ? -2.387 2.549 4.036 1.00 71.69 86 LEU A N 1
ATOM 668 C CA . LEU A 1 86 ? -3.589 2.651 3.197 1.00 71.69 86 LEU A CA 1
ATOM 669 C C . LEU A 1 86 ? -3.561 3.797 2.167 1.00 71.69 86 LEU A C 1
ATOM 671 O O . LEU A 1 86 ? -4.572 4.060 1.523 1.00 71.69 86 LEU A O 1
ATOM 675 N N . GLY A 1 87 ? -2.429 4.488 2.002 1.00 70.81 87 GLY A N 1
ATOM 676 C CA . GLY A 1 87 ? -2.284 5.555 1.009 1.00 70.81 87 GLY A CA 1
ATOM 677 C C . GLY A 1 87 ? -2.700 6.945 1.497 1.00 70.81 87 GLY A C 1
ATOM 678 O O . GLY A 1 87 ? -2.905 7.847 0.688 1.00 70.81 87 GLY A O 1
ATOM 679 N N . GLU A 1 88 ? -2.822 7.165 2.808 1.00 77.75 88 GLU A N 1
ATOM 680 C CA . GLU A 1 88 ? -3.034 8.511 3.335 1.00 77.75 88 GLU A CA 1
ATOM 681 C C . GLU A 1 88 ? -1.725 9.318 3.315 1.00 77.75 88 GLU A C 1
ATOM 683 O O . GLU A 1 88 ? -0.743 8.970 3.973 1.00 77.75 88 GLU A O 1
ATOM 688 N N . HIS A 1 89 ? -1.723 10.430 2.576 1.00 75.31 89 HIS A N 1
ATOM 689 C CA . HIS A 1 89 ? -0.514 11.218 2.303 1.00 75.31 89 HIS A CA 1
ATOM 690 C C . HIS A 1 89 ? -0.419 12.539 3.082 1.00 75.31 89 HIS A C 1
ATOM 692 O O . HIS A 1 89 ? 0.501 13.327 2.847 1.00 75.31 89 HIS A O 1
ATOM 698 N N . LEU A 1 90 ? -1.340 12.816 4.012 1.00 75.31 90 LEU A N 1
ATOM 699 C CA . LEU A 1 90 ? -1.254 14.033 4.821 1.00 75.31 90 LEU A CA 1
ATOM 700 C C . LEU A 1 90 ? -0.008 14.009 5.731 1.00 75.31 90 LEU A C 1
ATOM 702 O O . LEU A 1 90 ? 0.374 12.954 6.248 1.00 75.31 90 LEU A O 1
ATOM 706 N N . PRO A 1 91 ? 0.601 15.177 6.012 1.00 83.69 91 PRO A N 1
ATOM 707 C CA . PRO A 1 91 ? 1.676 15.287 6.988 1.00 83.69 91 PRO A CA 1
ATOM 708 C C . PRO A 1 91 ? 1.289 14.647 8.324 1.00 83.69 91 PRO A C 1
ATOM 710 O O . PRO A 1 91 ? 0.215 14.918 8.859 1.00 83.69 91 PRO A O 1
ATOM 713 N N . GLN A 1 92 ? 2.194 13.868 8.921 1.00 78.75 92 GLN A N 1
ATOM 714 C CA . GLN A 1 92 ? 1.913 13.088 10.136 1.00 78.75 92 GLN A CA 1
ATOM 715 C C . GLN A 1 92 ? 1.312 13.927 11.281 1.00 78.75 92 GLN A C 1
ATOM 717 O O . GLN A 1 92 ? 0.424 13.465 11.996 1.00 78.75 92 GLN A O 1
ATOM 722 N N . LYS A 1 93 ? 1.752 15.186 11.434 1.00 81.69 93 LYS A N 1
ATOM 723 C CA . LYS A 1 93 ? 1.186 16.130 12.414 1.00 81.69 93 LYS A CA 1
ATOM 724 C C . LYS A 1 93 ? -0.285 16.463 12.130 1.00 81.69 93 LYS A C 1
ATOM 726 O O . LYS A 1 93 ? -1.084 16.476 13.059 1.00 81.69 93 LYS A O 1
ATOM 731 N N . GLN A 1 94 ? -0.640 16.708 10.869 1.00 81.38 94 GLN A N 1
ATOM 732 C CA . GLN A 1 94 ? -2.018 16.998 10.455 1.00 81.38 94 GLN A CA 1
ATOM 733 C C . GLN A 1 94 ? -2.910 15.757 10.576 1.00 81.38 94 GLN A C 1
ATOM 735 O O . GLN A 1 94 ? -4.039 15.863 11.057 1.00 81.38 94 GLN A O 1
ATOM 740 N N . LEU A 1 95 ? -2.373 14.579 10.233 1.00 83.81 95 LEU A N 1
ATOM 741 C CA . LEU A 1 95 ? -3.041 13.291 10.429 1.00 83.81 95 LEU A CA 1
ATOM 742 C C . LEU A 1 95 ? -3.393 13.076 11.902 1.00 83.81 95 LEU A C 1
ATOM 744 O O . LEU A 1 95 ? -4.525 12.743 12.232 1.00 83.81 95 LEU A O 1
ATOM 748 N N . LYS A 1 96 ? -2.427 13.311 12.798 1.00 86.81 96 LYS A N 1
ATOM 749 C CA . LYS A 1 96 ? -2.596 13.121 14.242 1.00 86.81 96 LYS A CA 1
ATOM 750 C C . LYS A 1 96 ? -3.696 14.010 14.814 1.00 86.81 96 LYS A C 1
ATOM 752 O O . LYS A 1 96 ? -4.517 13.526 15.587 1.00 86.81 96 LYS A O 1
ATOM 757 N N . ILE A 1 97 ? -3.734 15.282 14.413 1.00 84.19 97 ILE A N 1
ATOM 758 C CA . ILE A 1 97 ? -4.792 16.220 14.817 1.00 84.19 97 ILE A CA 1
ATOM 759 C C . ILE A 1 97 ? -6.151 15.727 14.302 1.00 84.19 97 ILE A C 1
ATOM 761 O O . ILE A 1 97 ? -7.068 15.533 15.097 1.00 84.19 97 ILE A O 1
ATOM 765 N N . SER A 1 98 ? -6.248 15.426 13.003 1.00 85.81 98 SER A N 1
ATOM 766 C CA . SER A 1 98 ? -7.498 14.979 12.374 1.00 85.81 98 SER A CA 1
ATOM 767 C C . SER A 1 98 ? -8.034 13.680 12.980 1.00 85.81 98 SER A C 1
ATOM 769 O O . SER A 1 98 ? -9.232 13.567 13.233 1.00 85.81 98 SER A O 1
ATOM 771 N N . ILE A 1 99 ? -7.164 12.704 13.252 1.00 88.62 99 ILE A N 1
ATOM 772 C CA . ILE A 1 99 ? -7.541 11.431 13.877 1.00 88.62 99 ILE A CA 1
ATOM 773 C C . ILE A 1 99 ? -8.011 11.661 15.313 1.00 88.62 99 ILE A C 1
ATOM 775 O O . ILE A 1 99 ? -9.049 11.127 15.687 1.00 88.62 99 ILE A O 1
ATOM 779 N N . ASN A 1 10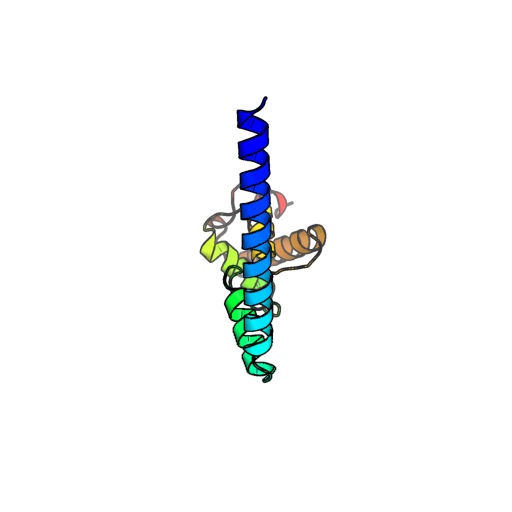0 ? -7.311 12.478 16.105 1.00 85.56 100 ASN A N 1
ATOM 780 C CA . ASN A 1 100 ? -7.718 12.778 17.481 1.00 85.56 100 ASN A CA 1
ATOM 781 C C . ASN A 1 100 ? -9.096 13.452 17.544 1.00 85.56 100 ASN A C 1
ATOM 783 O O . ASN A 1 100 ? -9.955 13.025 18.316 1.00 85.56 100 ASN A O 1
ATOM 787 N N . GLU A 1 101 ? -9.332 14.467 16.710 1.00 84.56 101 GLU A N 1
ATOM 788 C CA . GLU A 1 101 ? -10.635 15.136 16.623 1.00 84.56 101 GLU A CA 1
ATOM 789 C C . GLU A 1 101 ? -11.739 14.180 16.166 1.00 84.56 101 GLU A C 1
ATOM 791 O O . GLU A 1 101 ? -12.856 14.207 16.685 1.00 84.56 101 GLU A O 1
ATOM 796 N N . THR A 1 102 ? -11.425 13.312 15.207 1.00 85.81 102 THR A N 1
ATOM 797 C CA . THR A 1 102 ? -12.361 12.321 14.676 1.00 85.81 102 THR A CA 1
ATOM 798 C C . THR A 1 102 ? -12.717 11.271 15.721 1.00 85.81 102 THR A C 1
ATOM 800 O O . THR A 1 102 ? -13.893 10.970 15.901 1.00 85.81 102 THR A O 1
ATOM 803 N N . ILE A 1 103 ? -11.729 10.745 16.447 1.00 84.75 103 ILE A N 1
ATOM 804 C CA . ILE A 1 103 ? -11.944 9.802 17.547 1.00 84.75 103 ILE A CA 1
ATOM 805 C C . ILE A 1 103 ? -12.846 10.436 18.604 1.00 84.75 103 ILE A C 1
ATOM 807 O O . ILE A 1 103 ? -13.825 9.811 19.004 1.00 84.75 103 ILE A O 1
ATOM 811 N N . LYS A 1 104 ? -12.570 11.686 18.998 1.00 81.94 104 LYS A N 1
ATOM 812 C CA . LYS A 1 104 ? -13.403 12.420 19.956 1.00 81.94 104 LYS A CA 1
ATOM 813 C C . LYS A 1 104 ? -14.856 12.511 19.480 1.00 81.94 104 LYS A C 1
ATOM 815 O O . LYS A 1 104 ? -15.750 12.070 20.190 1.00 81.94 104 LYS A O 1
ATOM 820 N N . LYS A 1 105 ? -15.083 12.947 18.235 1.00 80.50 105 LYS A N 1
ATOM 821 C CA . LYS A 1 105 ? -16.428 13.006 17.632 1.00 80.50 105 LYS A CA 1
ATOM 822 C C . LYS A 1 105 ? -17.127 11.645 17.595 1.00 80.50 105 LYS A C 1
ATOM 824 O O . LYS A 1 105 ? -18.328 11.567 17.828 1.00 80.50 105 LYS A O 1
ATOM 829 N N . LEU A 1 106 ? -16.405 10.570 17.280 1.00 79.75 106 LEU A N 1
ATOM 830 C CA . LEU A 1 106 ? -16.970 9.221 17.207 1.00 79.75 106 LEU A CA 1
ATOM 831 C C . LEU A 1 106 ? -17.329 8.655 18.590 1.00 79.75 106 LEU A C 1
ATOM 833 O O . LEU A 1 106 ? -18.306 7.912 18.694 1.00 79.75 106 LEU A O 1
ATOM 837 N N . VAL A 1 107 ? -16.573 9.005 19.633 1.00 80.69 107 VAL A N 1
ATOM 838 C CA . VAL A 1 107 ? -16.896 8.670 21.029 1.00 80.69 107 VAL A CA 1
ATOM 839 C C . VAL A 1 107 ? -18.097 9.487 21.508 1.00 80.69 107 VAL A C 1
ATOM 841 O O . VAL A 1 107 ? -19.060 8.904 22.002 1.00 80.69 107 VAL A O 1
ATOM 844 N N . ASP A 1 108 ? -18.102 10.802 21.269 1.00 77.31 108 ASP A N 1
ATOM 845 C CA . ASP A 1 108 ? -19.207 11.699 21.641 1.00 77.31 108 ASP A CA 1
ATOM 846 C C . ASP A 1 108 ? -20.533 11.263 20.988 1.00 77.31 108 ASP A C 1
ATOM 848 O O . ASP A 1 108 ? -21.585 11.235 21.629 1.00 77.31 108 ASP A O 1
ATOM 852 N N . ASN A 1 109 ? -20.472 10.825 19.725 1.00 77.50 109 ASN A N 1
ATOM 853 C CA . ASN A 1 109 ? -21.616 10.301 18.976 1.00 77.50 109 ASN A CA 1
ATOM 854 C C . ASN A 1 109 ? -21.960 8.833 19.304 1.00 77.50 109 ASN A C 1
ATOM 856 O O . ASN A 1 109 ? -22.844 8.265 18.665 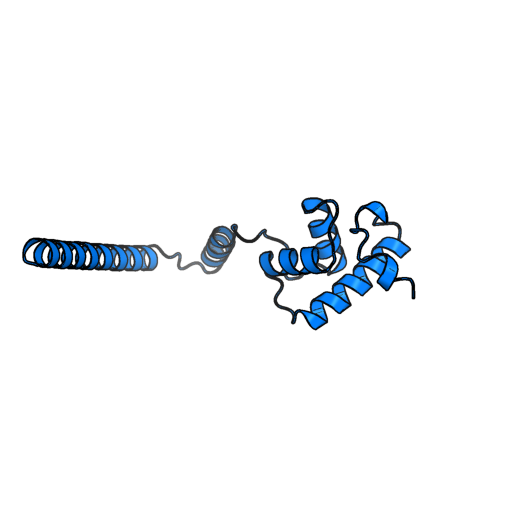1.00 77.50 109 ASN A O 1
ATOM 860 N N . LYS A 1 110 ? -21.273 8.199 20.267 1.00 72.94 110 LYS A N 1
ATOM 861 C CA . LYS A 1 110 ? -21.452 6.788 20.669 1.00 72.94 110 LYS A CA 1
ATOM 862 C C . LYS A 1 110 ? -21.287 5.772 19.527 1.00 72.94 110 LYS A C 1
ATOM 864 O O . LYS A 1 110 ? -21.837 4.675 19.580 1.00 72.94 110 LY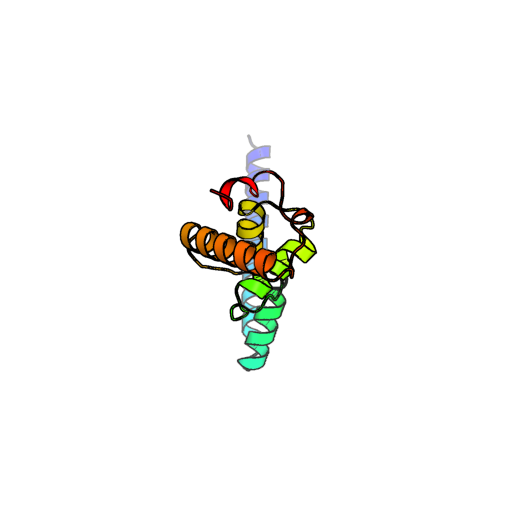S A O 1
ATOM 869 N N . VAL A 1 111 ? -20.525 6.127 18.494 1.00 68.25 111 VAL A N 1
ATOM 870 C CA . VAL A 1 111 ? -20.192 5.247 17.360 1.00 68.25 111 VAL A CA 1
ATOM 871 C C . VAL A 1 111 ? -19.035 4.311 17.722 1.00 68.25 111 VAL A C 1
ATOM 873 O O . VAL A 1 111 ? -18.987 3.164 17.277 1.00 68.25 111 VAL A O 1
ATOM 876 N N . LEU A 1 112 ? -18.102 4.780 18.555 1.00 68.25 112 LEU A N 1
ATOM 877 C CA . LEU A 1 112 ? -17.018 3.976 19.113 1.00 68.25 112 LEU A CA 1
ATOM 878 C C . LEU A 1 112 ? -17.224 3.774 20.615 1.00 68.25 112 LEU A C 1
ATOM 880 O O . LEU A 1 112 ? -17.435 4.730 21.354 1.00 68.25 112 LEU A O 1
ATOM 884 N N . ASN A 1 113 ? -17.074 2.531 21.074 1.00 63.12 113 ASN A N 1
ATOM 885 C CA . ASN A 1 113 ? -16.916 2.243 22.496 1.00 63.12 113 ASN A CA 1
ATOM 886 C C . ASN A 1 113 ? -15.459 2.519 22.888 1.00 63.12 113 ASN A C 1
ATOM 888 O O . ASN A 1 113 ? -14.547 2.009 22.233 1.00 63.12 113 ASN A O 1
ATOM 892 N N . GLU A 1 114 ? -15.240 3.261 23.977 1.00 56.69 114 GLU A N 1
ATOM 893 C CA . GLU A 1 114 ? -13.915 3.683 24.480 1.00 56.69 114 GLU A CA 1
ATOM 894 C C . GLU A 1 114 ? -12.893 2.534 2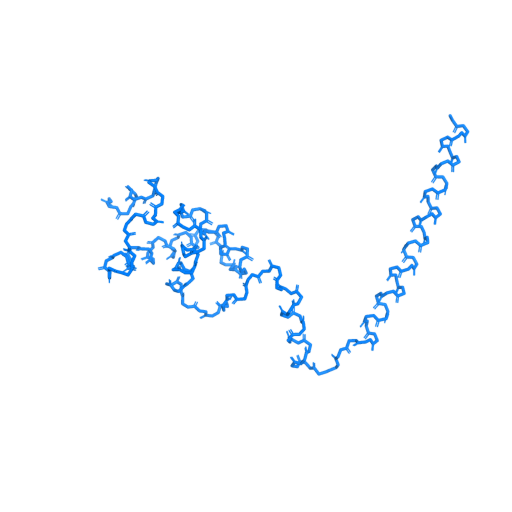4.589 1.00 56.69 114 GLU A C 1
ATOM 896 O O . GLU A 1 114 ? -11.691 2.739 24.458 1.00 56.69 114 GLU A O 1
ATOM 901 N N . HIS A 1 115 ? -13.370 1.297 24.740 1.00 53.69 115 HIS A N 1
ATOM 902 C CA . HIS A 1 115 ? -12.560 0.085 24.872 1.00 53.69 115 HIS A CA 1
ATOM 903 C C . HIS A 1 115 ? -11.793 -0.310 23.593 1.00 53.69 115 HIS A C 1
ATOM 905 O O . HIS A 1 115 ? -10.898 -1.154 23.653 1.00 53.69 115 HIS A O 1
ATOM 911 N N . LYS A 1 116 ? -12.117 0.281 22.433 1.00 56.81 116 LYS A N 1
ATOM 912 C CA . LYS A 1 116 ? -11.390 0.058 21.168 1.00 56.81 116 LYS A CA 1
ATOM 913 C C . LYS A 1 116 ? -10.150 0.946 21.008 1.00 56.81 116 LYS A C 1
ATOM 915 O O . LYS A 1 116 ? -9.388 0.762 20.065 1.00 56.81 116 LYS A O 1
ATOM 920 N N . ILE A 1 117 ? -9.918 1.892 21.916 1.00 59.38 117 ILE A N 1
ATOM 921 C CA . ILE A 1 117 ? -8.758 2.788 21.872 1.00 59.38 117 ILE A CA 1
ATOM 922 C C . ILE A 1 117 ? -7.771 2.319 22.943 1.00 59.38 117 ILE A C 1
ATOM 924 O O . ILE A 1 117 ? -8.143 2.151 24.104 1.00 59.38 117 ILE A O 1
ATOM 928 N N . GLY A 1 118 ? -6.518 2.066 22.559 1.00 57.41 118 GLY A N 1
ATOM 929 C CA . GLY A 1 118 ? -5.482 1.627 23.498 1.00 57.41 118 GLY A CA 1
ATOM 930 C C . GLY A 1 118 ? -5.330 2.607 24.671 1.00 57.41 118 GLY A C 1
ATOM 931 O O . GLY A 1 118 ? -5.400 3.823 24.476 1.00 57.41 118 GLY A O 1
ATOM 932 N N . LYS A 1 119 ? -5.117 2.075 25.887 1.00 53.19 119 LYS A N 1
ATOM 933 C CA . LYS A 1 119 ? -5.102 2.824 27.166 1.00 53.19 119 LYS A CA 1
ATOM 934 C C . LYS A 1 119 ? -4.212 4.073 27.171 1.00 53.19 119 LYS A C 1
ATOM 936 O O . LYS A 1 119 ? -4.515 5.017 27.895 1.00 53.19 119 LYS A O 1
ATOM 941 N N . ASP A 1 120 ? -3.176 4.108 26.340 1.00 55.22 120 ASP A N 1
ATOM 942 C CA . ASP A 1 120 ? -2.195 5.194 26.313 1.00 55.22 120 ASP A CA 1
ATOM 943 C C . ASP A 1 120 ? -2.752 6.531 25.781 1.00 55.22 120 ASP A C 1
ATOM 945 O O . ASP A 1 120 ? -2.162 7.575 26.044 1.00 55.22 120 ASP A O 1
ATOM 949 N N . ASN A 1 121 ? -3.913 6.539 25.101 1.00 48.09 121 ASN A N 1
ATOM 950 C CA . ASN A 1 121 ? -4.448 7.746 24.445 1.00 48.09 121 ASN A CA 1
ATOM 951 C C . ASN A 1 121 ? -5.823 8.235 24.938 1.00 48.09 121 ASN A C 1
ATOM 953 O O . ASN A 1 121 ? -6.264 9.306 24.520 1.00 48.09 121 ASN A O 1
ATOM 957 N N . LEU A 1 122 ? -6.494 7.520 25.847 1.00 47.44 122 LEU A N 1
ATOM 958 C CA . LEU A 1 122 ? -7.728 8.019 26.483 1.00 47.44 122 LEU A CA 1
ATOM 959 C C . LEU A 1 122 ? -7.452 9.257 27.357 1.00 47.44 122 LEU A C 1
ATOM 961 O O . LEU A 1 122 ? -8.247 10.194 27.402 1.00 47.44 122 LEU A O 1
ATOM 965 N N . TYR A 1 123 ? -6.276 9.308 27.986 1.00 41.00 123 TYR A N 1
ATOM 966 C CA . TYR A 1 123 ? -5.906 10.365 28.929 1.00 41.00 123 TYR A CA 1
ATOM 967 C C . TYR A 1 123 ? -5.489 11.700 28.289 1.00 41.00 123 TYR A C 1
ATOM 969 O O . TYR A 1 123 ? -5.362 12.688 29.010 1.00 41.00 123 TYR A O 1
ATOM 977 N N . SER A 1 124 ? -5.302 11.777 26.963 1.00 41.59 124 SER A N 1
ATOM 978 C CA . SER A 1 124 ? -4.984 13.044 26.274 1.00 41.59 124 SER A CA 1
ATOM 979 C C . SER A 1 124 ? -6.193 13.740 25.644 1.00 41.59 124 SER A C 1
ATOM 981 O O . SER A 1 124 ? -6.051 14.859 25.164 1.00 41.59 124 SER A O 1
ATOM 983 N N . LEU A 1 125 ? -7.362 13.090 25.602 1.00 40.34 125 LEU A N 1
ATOM 984 C CA . LEU A 1 125 ? -8.597 13.647 25.023 1.00 40.34 125 LEU A CA 1
ATOM 985 C C . LEU A 1 125 ? -9.542 14.255 26.078 1.00 40.34 125 LEU A C 1
ATOM 987 O O . LEU A 1 125 ? -10.498 14.939 25.713 1.00 40.34 125 LEU A O 1
ATOM 991 N N . LEU A 1 126 ? -9.258 14.020 27.365 1.00 36.66 126 LEU A N 1
ATOM 992 C CA . LEU A 1 126 ? -10.055 14.445 28.525 1.00 36.66 126 LEU A CA 1
ATOM 993 C C . LEU A 1 126 ? -9.387 15.547 29.376 1.00 36.66 126 LEU A C 1
ATOM 995 O O . LEU A 1 126 ? -9.774 15.740 30.527 1.00 36.66 126 LEU A O 1
ATOM 999 N N . LYS A 1 127 ? -8.392 16.264 28.841 1.00 31.73 127 LYS A N 1
ATOM 1000 C CA . LYS A 1 127 ? -7.841 17.474 29.473 1.00 31.73 127 LYS A CA 1
ATOM 1001 C C . LYS A 1 127 ? -8.159 18.717 28.662 1.00 31.73 127 LYS A C 1
ATOM 1003 O O . LYS A 1 127 ? -7.999 18.652 27.424 1.00 31.73 127 LYS A O 1
#

Sequence (127 aa):
METEAKLFLHLLQIKASLLKEIEKLDLAIELAMPKDITLLNKLVNNMTLGVYDYPINAIMSEKVSFALGHLGSATVDNIIKYLIILGEHLPQKQLKISINETIKKLVDNKVLNEHKIGKDNLYSLLK

Secondary structure (DSSP, 8-state):
-HHHHHHHHHHHHHHHHHHHHHHHHHHHHHHHS-S-HHHHHHHHHHHTTTS----TTS-HHHHHHHHHHHHSSB-HHHHHHHHHHTT--S-HHHHHHHHHHHHHHHHHTTSS-GGGB-GGGGGGS--

Foldseek 3Di:
DVVVVVVVVVVVVVVVVVVVVVVVVVVVCVVVQDPPPVVNVVVVVVVLVQQPPDPLPDDLLVLLVVLLVVVQEEELVSSLVNVVSNVHDDDSVVSSVSSLVSVLVCVVVVVDDPRSYHPVPVVVNPD

Radius of gyration: 23.73 Å; chains: 1; bounding box: 64×37×55 Å

pLDDT: mean 74.01, std 16.1, range [31.73, 96.12]